Protein AF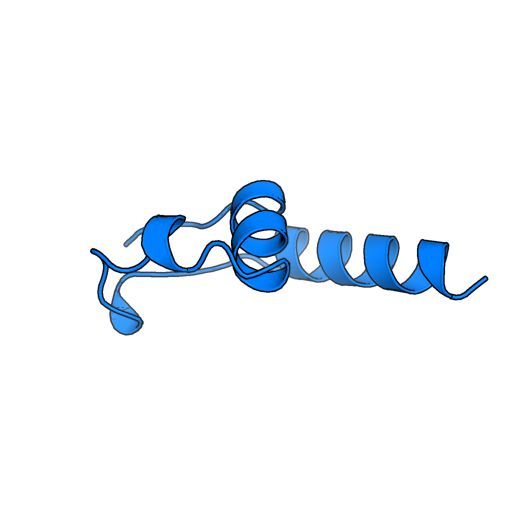-A0A6S6S0G5-F1 (afdb_monomer_lite)

Sequence (47 aa):
MIFLDTNILIEYLKGNKSIISQYSPNELFINDIVVMELYQGAKAKII

Foldseek 3Di:
DDEDALVLVVCVVVPVVVSCVVDDPVVYDYDVVSVVVVVVVVVVVVD

Structure (mmCIF, N/CA/C/O backbone):
data_AF-A0A6S6S0G5-F1
#
_entry.id   AF-A0A6S6S0G5-F1
#
loop_
_atom_site.group_PDB
_atom_site.id
_atom_site.type_symbol
_atom_site.label_atom_id
_atom_site.label_alt_id
_atom_site.label_comp_id
_atom_site.label_asym_id
_atom_site.label_entity_id
_atom_site.label_seq_id
_atom_site.pdbx_PDB_ins_code
_atom_site.Cartn_x
_atom_site.Cartn_y
_atom_site.Cartn_z
_atom_site.occupancy
_atom_site.B_iso_or_equiv
_atom_site.auth_seq_id
_atom_site.auth_comp_id
_atom_site.auth_asym_id
_atom_site.auth_atom_id
_atom_site.pdbx_PDB_model_num
ATOM 1 N N . MET A 1 1 ? -11.605 11.209 10.692 1.00 84.31 1 MET A N 1
ATOM 2 C CA . MET A 1 1 ? -11.287 11.013 9.263 1.00 84.31 1 MET A CA 1
ATOM 3 C C . MET A 1 1 ? -9.801 11.262 9.087 1.00 84.31 1 MET A C 1
ATOM 5 O O . MET A 1 1 ? -9.359 12.374 9.352 1.00 84.31 1 MET A O 1
ATOM 9 N N . ILE A 1 2 ? -9.035 10.225 8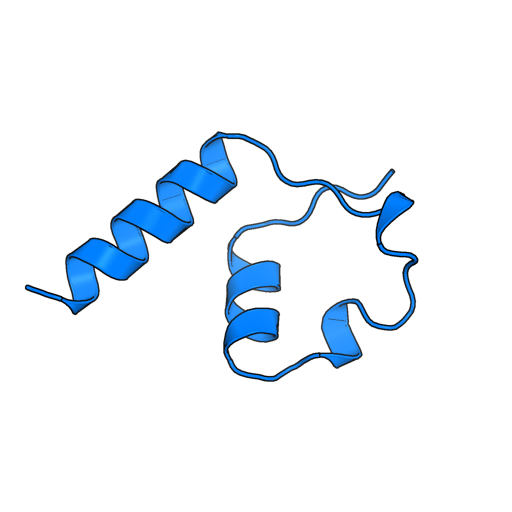.763 1.00 93.50 2 ILE A N 1
ATOM 10 C CA . ILE A 1 2 ? -7.575 10.244 8.645 1.00 93.50 2 ILE A CA 1
ATOM 11 C C . ILE A 1 2 ? -7.234 9.941 7.191 1.00 93.50 2 ILE A C 1
ATOM 13 O O . ILE A 1 2 ? -7.626 8.899 6.669 1.00 93.50 2 ILE A O 1
ATOM 17 N N . PHE A 1 3 ? -6.507 10.849 6.547 1.00 95.44 3 PHE A N 1
ATOM 18 C CA . PHE A 1 3 ? -5.977 10.620 5.209 1.00 95.44 3 PHE A CA 1
ATOM 19 C C . PHE A 1 3 ? -4.592 9.994 5.306 1.00 95.44 3 PHE A C 1
ATOM 21 O O . PHE A 1 3 ? -3.709 10.532 5.974 1.00 95.44 3 PHE A O 1
ATOM 28 N N . LEU A 1 4 ? -4.422 8.850 4.656 1.00 96.31 4 LEU A N 1
ATOM 29 C CA . LEU A 1 4 ? -3.158 8.133 4.607 1.00 96.31 4 LEU A CA 1
ATOM 30 C C . LEU A 1 4 ? -2.334 8.612 3.417 1.00 96.31 4 LEU A C 1
ATOM 32 O O . LEU A 1 4 ? -2.835 8.677 2.297 1.00 96.31 4 LEU A O 1
ATOM 36 N N . ASP A 1 5 ? -1.065 8.905 3.678 1.00 96.56 5 ASP A N 1
ATOM 37 C CA . ASP A 1 5 ? -0.066 9.163 2.647 1.00 96.56 5 ASP A CA 1
ATOM 38 C C . ASP A 1 5 ? 0.442 7.850 2.025 1.00 96.56 5 ASP A C 1
ATOM 40 O O . ASP A 1 5 ? 0.395 6.775 2.643 1.00 96.56 5 ASP A O 1
ATOM 44 N N . THR A 1 6 ? 0.998 7.949 0.823 1.00 96.94 6 THR A N 1
ATOM 45 C CA . THR A 1 6 ? 1.582 6.834 0.073 1.00 96.94 6 THR A CA 1
ATOM 46 C C . THR A 1 6 ? 2.646 6.094 0.878 1.00 96.94 6 THR A C 1
ATOM 48 O O . THR A 1 6 ? 2.654 4.863 0.896 1.00 96.94 6 THR A O 1
ATOM 51 N N . ASN A 1 7 ? 3.500 6.805 1.621 1.00 95.50 7 ASN A N 1
ATOM 52 C CA . ASN A 1 7 ? 4.560 6.174 2.415 1.00 95.50 7 ASN A CA 1
ATOM 53 C C . ASN A 1 7 ? 4.011 5.272 3.529 1.00 95.50 7 ASN A C 1
ATOM 55 O O . ASN A 1 7 ? 4.521 4.172 3.750 1.00 95.50 7 ASN A O 1
ATOM 59 N N . ILE A 1 8 ? 2.938 5.702 4.198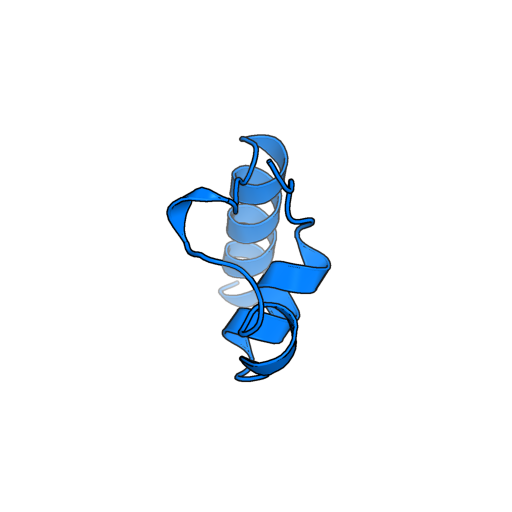 1.00 96.06 8 ILE A N 1
ATOM 60 C CA . ILE A 1 8 ? 2.294 4.925 5.266 1.00 96.06 8 ILE A CA 1
ATOM 61 C C . ILE A 1 8 ? 1.698 3.635 4.697 1.00 96.06 8 ILE A C 1
ATOM 63 O O . ILE A 1 8 ? 1.853 2.560 5.282 1.00 96.06 8 ILE A O 1
ATOM 67 N N . LEU A 1 9 ? 1.065 3.720 3.524 1.00 95.12 9 LEU A N 1
ATOM 68 C CA . LEU A 1 9 ? 0.523 2.550 2.835 1.00 95.12 9 LEU A CA 1
ATOM 69 C C . LEU A 1 9 ? 1.619 1.606 2.350 1.00 95.12 9 LEU A C 1
ATOM 71 O O . LEU A 1 9 ? 1.454 0.394 2.459 1.00 95.12 9 LEU A O 1
ATOM 75 N N . ILE A 1 10 ? 2.745 2.126 1.862 1.00 95.44 10 ILE A N 1
ATOM 76 C CA . ILE A 1 10 ? 3.894 1.302 1.473 1.00 95.44 10 ILE A CA 1
ATOM 77 C C . ILE A 1 10 ? 4.397 0.488 2.669 1.00 95.44 10 ILE A C 1
ATOM 79 O O . ILE A 1 10 ? 4.578 -0.723 2.544 1.00 95.44 10 ILE A O 1
ATOM 83 N N . GLU A 1 11 ? 4.584 1.108 3.835 1.00 96.00 11 GLU A N 1
ATOM 84 C CA . GLU A 1 11 ? 5.019 0.394 5.043 1.00 96.00 11 GLU A CA 1
ATOM 85 C C . GLU A 1 11 ? 3.985 -0.644 5.499 1.00 96.00 11 GLU A C 1
ATOM 87 O O . GLU A 1 11 ? 4.332 -1.791 5.804 1.00 96.00 11 GLU A O 1
ATOM 92 N N . TYR A 1 12 ? 2.699 -0.296 5.441 1.00 94.94 12 TYR A N 1
ATOM 93 C CA . TYR A 1 12 ? 1.619 -1.245 5.694 1.00 94.94 12 TYR A CA 1
ATOM 94 C C . TYR A 1 12 ? 1.652 -2.447 4.731 1.00 94.94 12 TYR A C 1
ATOM 96 O O . TYR A 1 12 ? 1.456 -3.594 5.154 1.00 94.94 12 TYR A O 1
ATOM 104 N N . LEU A 1 13 ? 1.900 -2.217 3.438 1.00 92.19 13 LEU A N 1
ATOM 105 C CA . LEU A 1 13 ? 1.996 -3.256 2.406 1.00 92.19 13 LEU A CA 1
ATOM 106 C C . LEU A 1 13 ? 3.254 -4.122 2.565 1.00 92.19 13 LEU A C 1
ATOM 108 O O . LEU A 1 13 ? 3.191 -5.319 2.294 1.00 92.19 13 LEU A O 1
ATOM 112 N N . LYS A 1 14 ? 4.355 -3.566 3.084 1.00 94.31 14 LYS A N 1
ATOM 113 C CA . LYS A 1 14 ? 5.573 -4.316 3.452 1.00 94.31 14 LYS A CA 1
ATOM 114 C C . LYS A 1 14 ? 5.400 -5.218 4.680 1.00 94.31 14 LYS A C 1
ATOM 116 O O . LYS A 1 14 ? 6.301 -5.987 4.995 1.00 94.31 14 LYS A O 1
ATOM 121 N N . GLY A 1 15 ? 4.258 -5.144 5.364 1.00 95.00 15 GLY A N 1
ATOM 122 C CA . GLY A 1 15 ? 3.928 -5.994 6.510 1.00 95.00 15 GLY A CA 1
ATOM 123 C C . GLY A 1 15 ? 3.924 -5.269 7.854 1.00 95.00 15 GLY A C 1
ATOM 124 O O . GLY A 1 15 ? 3.562 -5.879 8.858 1.00 95.00 15 GLY A O 1
ATOM 125 N N . ASN A 1 16 ? 4.239 -3.970 7.895 1.00 95.50 16 ASN A N 1
ATOM 126 C CA . ASN A 1 16 ? 4.181 -3.181 9.123 1.00 95.50 16 ASN A CA 1
ATOM 127 C C . ASN A 1 16 ? 2.733 -2.768 9.447 1.00 95.50 16 ASN A C 1
ATOM 129 O O . ASN A 1 16 ? 2.331 -1.617 9.292 1.00 95.50 16 ASN A O 1
ATOM 133 N N . LYS A 1 17 ? 1.908 -3.736 9.858 1.00 92.88 17 LYS A N 1
ATOM 134 C CA . LYS A 1 17 ? 0.474 -3.523 10.113 1.00 92.88 17 LYS A CA 1
ATOM 135 C C . LYS A 1 17 ? 0.198 -2.641 11.335 1.00 92.88 17 LYS A C 1
ATOM 137 O O . LYS A 1 17 ? -0.871 -2.036 11.397 1.00 92.88 17 LYS A O 1
ATOM 142 N N . SER A 1 18 ? 1.143 -2.534 12.274 1.00 93.81 18 SER A N 1
ATOM 143 C CA . SER A 1 18 ? 0.973 -1.752 13.507 1.00 93.81 18 SER A CA 1
ATOM 144 C C . SER A 1 18 ? 0.850 -0.247 13.259 1.00 93.81 18 SER A C 1
ATOM 146 O O . SER A 1 18 ? 0.284 0.460 14.086 1.00 93.81 18 SER A O 1
ATOM 148 N N . ILE A 1 19 ? 1.303 0.242 12.099 1.00 92.31 19 ILE A N 1
ATOM 149 C CA . ILE A 1 19 ? 1.270 1.667 11.746 1.00 92.31 19 ILE A CA 1
ATOM 150 C C . ILE A 1 19 ? -0.152 2.242 11.644 1.00 92.31 19 ILE A C 1
ATOM 152 O O . ILE A 1 19 ? -0.347 3.433 11.873 1.00 92.31 19 ILE A O 1
ATOM 156 N N . ILE A 1 20 ? -1.152 1.400 11.350 1.00 93.62 20 ILE A N 1
ATOM 157 C CA . ILE A 1 20 ? -2.568 1.804 11.293 1.00 93.62 20 ILE A CA 1
ATOM 158 C C . ILE A 1 20 ? -3.501 0.926 12.138 1.00 93.62 20 ILE A C 1
ATOM 160 O O . ILE A 1 20 ? -4.707 1.149 12.128 1.00 93.62 20 ILE A O 1
ATOM 164 N N . SER A 1 21 ? -2.985 -0.056 12.885 1.00 92.00 21 SER A N 1
ATOM 165 C CA . SER A 1 21 ? -3.820 -1.035 13.608 1.00 92.00 21 SER A CA 1
ATOM 166 C C . SER A 1 21 ? -4.671 -0.438 14.732 1.00 92.00 21 SER A C 1
ATOM 168 O O . SER A 1 21 ? -5.597 -1.088 15.202 1.00 92.00 21 SER A O 1
ATOM 170 N N . GLN A 1 22 ? -4.338 0.769 15.190 1.00 93.69 22 GLN A N 1
ATOM 171 C CA . GLN A 1 22 ? -5.0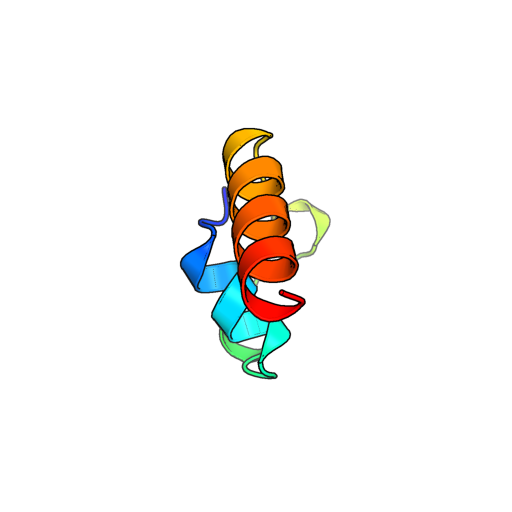76 1.494 16.229 1.00 93.69 22 GLN A CA 1
ATOM 172 C C . GLN A 1 22 ? -6.297 2.262 15.700 1.00 93.69 22 GLN A C 1
ATOM 174 O O . GLN A 1 22 ? -7.068 2.791 16.496 1.00 93.69 22 GLN A O 1
ATOM 179 N N . TYR A 1 23 ? -6.465 2.339 14.379 1.00 94.06 23 TYR A N 1
ATOM 180 C CA . TYR A 1 23 ? -7.556 3.064 13.735 1.00 94.06 23 TYR A CA 1
ATOM 181 C C . TYR A 1 23 ? -8.559 2.090 13.123 1.00 94.06 23 TYR A C 1
ATOM 183 O O . TYR A 1 23 ? -8.188 1.035 12.602 1.00 94.06 23 TYR A O 1
ATOM 191 N N . SER A 1 24 ? -9.840 2.451 13.150 1.00 93.81 24 SER A N 1
ATOM 192 C CA . SER A 1 24 ? -10.869 1.666 12.473 1.00 93.81 24 SER A CA 1
ATOM 193 C C . SER A 1 24 ? -10.770 1.854 10.952 1.00 93.81 24 SER A C 1
ATOM 195 O O . SER A 1 24 ? -10.533 2.976 10.502 1.00 93.81 24 SER A O 1
ATOM 197 N N . PRO A 1 25 ? -11.015 0.821 10.121 1.00 89.44 25 PRO A N 1
ATOM 198 C CA . PRO A 1 25 ? -11.012 0.963 8.662 1.00 89.44 25 PRO A CA 1
ATOM 199 C C . PRO A 1 25 ? -11.922 2.084 8.140 1.00 89.44 25 PRO A C 1
ATOM 201 O O . PRO A 1 25 ? -11.586 2.740 7.163 1.00 89.44 25 PRO A O 1
ATOM 204 N N . ASN A 1 26 ? -13.037 2.358 8.825 1.00 94.88 26 ASN A N 1
ATOM 205 C CA . ASN A 1 26 ? -13.989 3.410 8.446 1.00 94.88 26 ASN A CA 1
ATOM 206 C C . ASN A 1 26 ? -13.486 4.831 8.757 1.00 94.88 26 ASN A C 1
ATOM 208 O O . ASN A 1 26 ? -14.129 5.816 8.397 1.00 94.88 26 ASN A O 1
ATOM 212 N N . GLU A 1 27 ? -12.364 4.951 9.463 1.00 95.75 27 GLU A N 1
ATOM 213 C CA . GLU A 1 27 ? -11.724 6.222 9.788 1.00 95.75 27 GLU A CA 1
ATOM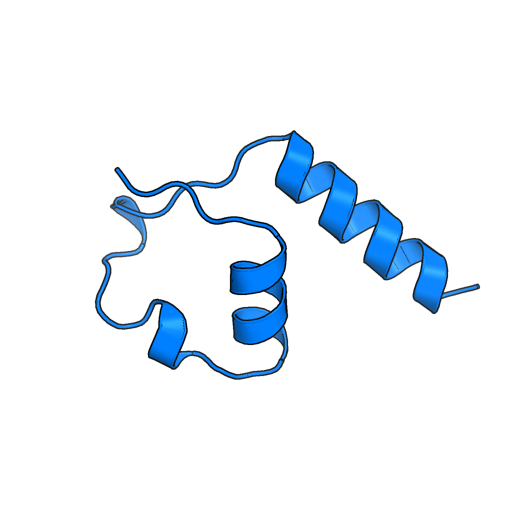 214 C C . GLU A 1 27 ? -10.569 6.545 8.838 1.00 95.75 27 GLU A C 1
ATOM 216 O O . GLU A 1 27 ? -10.071 7.672 8.881 1.00 95.75 27 GLU A O 1
ATOM 221 N N . LEU A 1 28 ? -10.172 5.594 7.984 1.00 96.06 28 LEU A N 1
ATOM 222 C CA . LEU A 1 28 ? -8.999 5.655 7.118 1.00 96.06 28 LEU A CA 1
ATOM 223 C C . LEU A 1 28 ? -9.399 5.872 5.657 1.00 96.06 28 LEU A C 1
ATOM 225 O O . LEU A 1 28 ? -10.202 5.130 5.097 1.00 96.06 28 LEU A O 1
ATOM 229 N N . PHE A 1 29 ? -8.799 6.877 5.029 1.00 96.62 29 PHE A N 1
ATOM 230 C CA . PHE A 1 29 ? -9.119 7.298 3.670 1.00 96.62 29 PHE A CA 1
ATOM 231 C C . PHE A 1 29 ? -7.839 7.505 2.868 1.00 96.62 29 PHE A C 1
ATOM 233 O O . PHE A 1 29 ? -6.798 7.877 3.410 1.00 96.62 29 PHE A O 1
ATOM 240 N N . ILE A 1 30 ? -7.933 7.296 1.561 1.00 96.69 30 ILE A N 1
ATOM 241 C CA . ILE A 1 30 ? -6.883 7.615 0.594 1.00 96.69 30 ILE A CA 1
ATOM 242 C C . ILE A 1 30 ? -7.487 8.522 -0.471 1.00 96.69 30 ILE A C 1
ATOM 244 O O . ILE A 1 30 ? -8.690 8.461 -0.723 1.00 96.69 30 ILE A O 1
ATOM 248 N N . ASN A 1 31 ? -6.667 9.375 -1.071 1.00 96.69 31 ASN A N 1
ATOM 249 C CA . ASN A 1 31 ? -7.087 10.202 -2.198 1.00 96.69 31 ASN A CA 1
ATOM 250 C C . ASN A 1 31 ? -6.568 9.615 -3.523 1.00 96.69 31 ASN A C 1
ATOM 252 O O . ASN A 1 31 ? -5.726 8.714 -3.537 1.00 96.69 31 ASN A O 1
ATOM 256 N N . ASP A 1 32 ? -7.048 10.157 -4.641 1.00 97.25 32 ASP A N 1
ATOM 257 C CA . ASP A 1 32 ? -6.687 9.675 -5.979 1.00 97.25 32 ASP A CA 1
ATOM 258 C C . ASP A 1 32 ? -5.196 9.859 -6.312 1.00 97.25 32 ASP A C 1
ATOM 260 O O . ASP A 1 32 ? -4.636 9.089 -7.093 1.00 97.25 32 ASP A O 1
ATOM 264 N N . ILE A 1 33 ? -4.524 10.837 -5.689 1.00 96.94 33 ILE A N 1
ATOM 265 C CA . ILE A 1 33 ? -3.078 11.056 -5.851 1.00 96.94 33 ILE A CA 1
ATOM 266 C C . ILE A 1 33 ? -2.313 9.860 -5.278 1.00 96.94 33 ILE A C 1
ATOM 268 O O . ILE A 1 3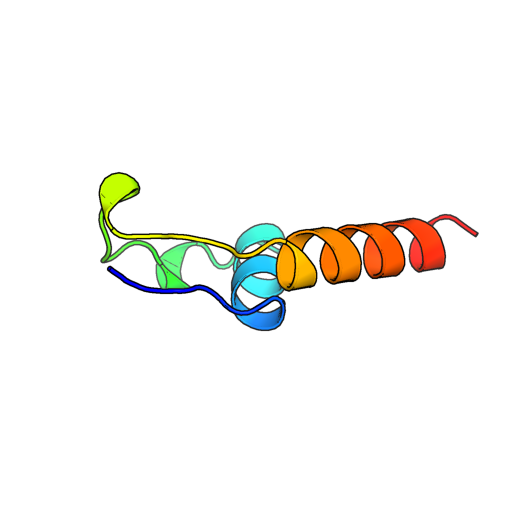3 ? -1.450 9.304 -5.950 1.00 96.94 33 ILE A O 1
ATOM 272 N N . VAL A 1 34 ? -2.693 9.401 -4.085 1.00 97.44 34 VAL A N 1
ATOM 273 C CA . VAL A 1 34 ? -2.090 8.231 -3.433 1.00 97.44 34 VAL A CA 1
ATOM 274 C C . VAL A 1 34 ? -2.284 6.966 -4.275 1.00 97.44 34 VAL A C 1
ATOM 276 O O . VAL A 1 34 ? -1.363 6.162 -4.427 1.00 97.44 34 VAL A O 1
ATOM 279 N N . VAL A 1 35 ? -3.459 6.798 -4.893 1.00 96.69 35 VAL A N 1
ATOM 280 C CA . VAL A 1 35 ? -3.714 5.687 -5.828 1.00 96.69 35 VAL A CA 1
ATOM 281 C C . VAL A 1 35 ? -2.786 5.767 -7.046 1.00 96.69 35 VAL A C 1
ATOM 283 O O . VAL A 1 35 ? -2.182 4.761 -7.431 1.00 96.69 35 VAL A O 1
ATOM 286 N N . MET A 1 36 ? -2.639 6.956 -7.636 1.00 97.62 36 MET A N 1
ATOM 287 C CA . MET A 1 36 ? -1.751 7.194 -8.776 1.00 97.62 36 MET A CA 1
ATOM 288 C C . MET A 1 36 ? -0.285 6.886 -8.434 1.00 97.62 36 MET A C 1
ATOM 290 O O . MET A 1 36 ? 0.390 6.211 -9.213 1.00 97.62 36 MET A O 1
ATOM 294 N N . GLU A 1 37 ? 0.212 7.346 -7.286 1.00 97.12 37 GLU A N 1
ATOM 295 C CA . GLU A 1 37 ? 1.599 7.136 -6.856 1.00 97.12 37 GLU A CA 1
ATOM 296 C C . GLU A 1 37 ? 1.908 5.656 -6.612 1.00 97.12 37 GLU A C 1
ATOM 298 O O . GLU A 1 37 ? 2.922 5.147 -7.098 1.00 97.12 37 GLU A O 1
ATOM 303 N N . LEU A 1 38 ? 1.005 4.934 -5.938 1.00 96.00 38 LEU A N 1
ATOM 304 C CA . LEU A 1 38 ? 1.138 3.489 -5.742 1.00 96.00 38 LEU A CA 1
ATOM 305 C C . LEU A 1 38 ? 1.174 2.741 -7.080 1.00 96.00 38 LEU A C 1
ATOM 307 O O . LEU A 1 38 ? 2.010 1.853 -7.268 1.00 96.00 38 LEU A O 1
ATOM 311 N N . TYR A 1 39 ? 0.308 3.116 -8.026 1.00 95.50 39 TYR A N 1
ATOM 312 C CA . TYR A 1 39 ? 0.291 2.521 -9.361 1.00 95.50 39 TYR A CA 1
ATOM 313 C C . TYR A 1 39 ? 1.601 2.773 -10.122 1.00 95.50 39 TYR A C 1
ATOM 315 O O . TYR A 1 39 ? 2.193 1.835 -10.664 1.00 95.50 39 TYR A O 1
ATOM 323 N N . GLN A 1 40 ? 2.081 4.020 -10.145 1.00 95.06 40 GLN A N 1
ATOM 324 C CA . GLN A 1 40 ? 3.336 4.380 -10.809 1.00 95.06 40 GLN A CA 1
ATOM 325 C C . GLN A 1 40 ? 4.534 3.652 -10.186 1.00 95.06 40 GLN A C 1
ATOM 327 O O . GLN A 1 40 ? 5.350 3.087 -10.916 1.00 95.06 40 GLN A O 1
ATOM 332 N N . GLY A 1 41 ? 4.606 3.601 -8.853 1.00 93.44 41 GLY A N 1
ATOM 333 C CA . GLY A 1 41 ? 5.666 2.904 -8.128 1.00 93.44 41 GLY A CA 1
ATOM 334 C C . GLY A 1 41 ? 5.672 1.394 -8.383 1.00 93.44 41 GLY A C 1
ATOM 335 O O . GLY A 1 41 ? 6.734 0.809 -8.598 1.00 93.44 41 GLY A O 1
ATOM 336 N N . ALA A 1 42 ? 4.496 0.758 -8.427 1.00 91.94 42 ALA A N 1
ATOM 337 C CA . ALA A 1 42 ? 4.380 -0.660 -8.764 1.00 91.94 42 ALA A CA 1
ATOM 338 C C . ALA A 1 42 ? 4.809 -0.936 -10.214 1.00 91.94 42 ALA A C 1
ATOM 340 O O . ALA A 1 42 ? 5.579 -1.862 -10.462 1.00 91.94 42 ALA A O 1
ATOM 341 N N . LYS A 1 43 ? 4.368 -0.102 -11.164 1.00 93.19 43 LYS A N 1
ATOM 342 C CA . LYS A 1 43 ? 4.727 -0.223 -12.583 1.00 93.19 43 LYS A CA 1
ATOM 343 C C . LYS A 1 43 ? 6.232 -0.064 -12.818 1.00 93.19 43 LYS A C 1
ATOM 345 O O . LYS A 1 43 ? 6.799 -0.842 -13.576 1.00 93.19 43 LYS A O 1
ATOM 350 N N . ALA A 1 44 ? 6.880 0.897 -12.157 1.00 89.69 44 ALA A N 1
ATOM 351 C CA . ALA A 1 44 ? 8.318 1.141 -12.292 1.00 89.69 44 ALA A CA 1
ATOM 352 C C . ALA A 1 44 ? 9.189 -0.032 -11.808 1.00 89.69 44 ALA A C 1
ATOM 354 O O . ALA A 1 44 ? 10.322 -0.164 -12.249 1.00 89.69 44 ALA A O 1
ATOM 355 N N . LYS A 1 45 ? 8.669 -0.883 -10.915 1.00 70.12 45 LYS A N 1
ATOM 356 C CA . LYS A 1 45 ? 9.374 -2.069 -10.406 1.00 70.12 45 LYS A CA 1
ATOM 357 C C . LYS A 1 45 ? 9.174 -3.321 -11.274 1.00 70.12 45 LYS A C 1
ATOM 359 O O . LYS A 1 45 ? 9.862 -4.314 -11.063 1.00 70.12 45 LYS A O 1
ATOM 364 N N . ILE A 1 46 ? 8.192 -3.300 -12.178 1.00 58.59 46 ILE A N 1
ATOM 365 C CA . ILE A 1 46 ? 7.836 -4.422 -13.065 1.00 58.59 46 ILE A CA 1
ATOM 366 C C . ILE A 1 46 ? 8.562 -4.316 -14.427 1.00 58.59 46 ILE A C 1
ATOM 368 O O . ILE A 1 46 ? 8.564 -5.286 -15.182 1.00 58.59 46 ILE A O 1
ATOM 372 N N . ILE A 1 47 ? 9.197 -3.174 -14.726 1.00 46.41 47 ILE A N 1
ATOM 373 C CA . ILE A 1 47 ? 10.026 -2.940 -15.925 1.00 46.41 47 ILE A CA 1
ATOM 374 C C . ILE A 1 47 ? 11.504 -3.137 -15.584 1.00 46.41 47 ILE A C 1
ATOM 376 O O . ILE A 1 47 ? 11.921 -2.641 -14.515 1.00 46.41 47 ILE A O 1
#

InterPro domains:
  IPR029060 PIN-like domain superfamily [SSF88723] (1-43)

Radius of gyration: 11.53 Å; chains: 1; bounding box: 24×17×32 Å

Secondary structure (DSSP, 8-state):
-EEPPHHHHHHHHTT-GGGTTTS-GGGEE--HHHHHHHHHHHHHHH-

Organism: NCBI:txid269237

pLDDT: mean 92.31, std 9.5, range [46.41, 97.62]